Protein AF-J9RNJ4-F1 (afdb_monomer)

Mean predicted aligned error: 4.89 Å

Nearest PDB structures (foldseek):
  6klg-assembly1_A  TM=9.431E-01  e=6.218E-07  Zea mays
  1aoz-assembly1_A  TM=7.138E-01  e=6.855E-02  Cucurbita melopepo
  1zpu-assembly5_E  TM=7.821E-01  e=2.384E-01  Saccharomyces cerevisiae

Organism: Populus trichocarpa (NCBI:txid3694)

Sequence (105 aa):
KLGVPYPFPAPHKEVVVVLAEWWKSDTEAVINEALKSGLAPNVSDAHTINGHPGAVSTCSSQGGFTLPVQSGKTYMLRLINAALNEELFFKIAGHKLTVVEVDAT

InterPro domains:
  IPR001117 Multicopper oxidase, second cupredoxin domain [PF00394] (14-104)
  IPR008972 Cupredoxin [G3DSA:2.60.40.420] (12-105)
  IPR008972 Cupredoxin [SSF49503] (8-104)
  IPR045087 Multicopper oxidase [PTHR11709] (3-105)

pLDDT: mean 91.51, std 9.4, range [57.72, 98.19]

Radius of gyration: 17.74 Å; Cα contacts (8 Å, |Δi|>4): 110; chains: 1; bounding box: 43×37×46 Å

Foldseek 3Di:
DPPDDAPDPDFPEEDEKEKEFAAPDDPVVQVVVCVVVVHDGDHGPAIAIVPARACDPVCNPGHHDDDDDDPPGGYHYNYHYPYDPDDDDDDDPPDDDDDRDDPND

Solvent-accessible surface area (backbone atoms only — not comparable to full-atom values): 7127 Å² total; per-residue (Å²): 114,92,95,60,78,69,100,54,83,82,54,77,45,77,44,82,42,39,36,31,65,39,59,92,60,61,67,68,59,41,49,53,50,18,68,74,70,73,50,79,58,76,79,62,76,36,57,21,42,72,85,23,66,28,83,41,96,91,42,87,85,46,70,45,74,81,81,93,81,60,91,97,62,50,71,42,73,50,75,41,86,63,40,91,88,66,88,79,92,84,87,56,90,99,54,86,85,81,88,84,68,56,97,93,91

Secondary structure (DSSP, 8-state):
-TTPPPSSPPPSEEEEEEEEEE-SS-HHHHHHHHHHHTSPPPPPSEEEETTB---BTTBTT-PPP-----TT--EEEEEEE--SS-------TT-------STT-

Structure (mmCIF, N/CA/C/O backbone):
data_AF-J9RNJ4-F1
#
_entry.id   AF-J9RNJ4-F1
#
loop_
_atom_site.group_PDB
_atom_site.id
_atom_site.type_symbol
_atom_site.label_atom_id
_atom_site.label_alt_id
_atom_site.label_comp_id
_atom_site.label_asym_id
_atom_site.label_entity_id
_atom_site.label_seq_id
_atom_site.pdbx_PDB_ins_code
_atom_site.Cartn_x
_atom_site.Cartn_y
_atom_site.Cartn_z
_atom_site.occupancy
_atom_site.B_iso_or_equiv
_atom_site.auth_seq_id
_atom_site.auth_comp_id
_atom_site.auth_asym_id
_atom_site.auth_atom_id
_atom_site.pdbx_PDB_model_num
ATOM 1 N N . LYS A 1 1 ? -18.210 -13.641 2.616 1.00 57.72 1 LYS A N 1
ATOM 2 C CA . LYS A 1 1 ? -19.516 -14.347 2.516 1.00 57.72 1 LYS A CA 1
ATOM 3 C C . LYS A 1 1 ? -20.612 -13.394 2.968 1.00 57.72 1 LYS A C 1
ATOM 5 O O . LYS A 1 1 ? -20.477 -12.835 4.048 1.00 57.72 1 LYS A O 1
ATOM 10 N N . LEU A 1 2 ? -21.650 -13.169 2.162 1.00 72.31 2 LEU A N 1
ATOM 11 C CA . LEU A 1 2 ? -22.775 -12.330 2.589 1.00 72.31 2 LEU A CA 1
ATOM 12 C C . LEU A 1 2 ? -23.449 -12.968 3.815 1.00 72.31 2 LEU A C 1
ATOM 14 O O . LEU A 1 2 ? -23.671 -14.176 3.827 1.00 72.31 2 LEU A O 1
ATOM 18 N N . GLY A 1 3 ? -23.722 -12.170 4.849 1.00 78.75 3 GLY A N 1
ATOM 19 C CA . GLY A 1 3 ? -24.409 -12.624 6.065 1.00 78.75 3 GLY A CA 1
ATOM 20 C C . GLY A 1 3 ? -23.547 -13.354 7.103 1.00 78.75 3 GLY A C 1
ATOM 21 O O . GLY A 1 3 ? -24.088 -13.787 8.115 1.00 78.75 3 GLY A O 1
ATOM 22 N N . VAL A 1 4 ? -22.231 -13.479 6.899 1.00 84.00 4 VAL A N 1
ATOM 23 C CA . VAL A 1 4 ? -21.317 -14.027 7.916 1.00 84.00 4 VAL A CA 1
ATOM 24 C C . VAL A 1 4 ? -20.637 -12.864 8.643 1.00 84.00 4 VAL A C 1
ATOM 26 O O . VAL A 1 4 ? -20.000 -12.049 7.973 1.00 84.00 4 VAL A O 1
ATOM 29 N N . PRO A 1 5 ? -20.774 -12.748 9.978 1.00 88.44 5 PRO A N 1
ATOM 30 C CA . PRO A 1 5 ? -20.084 -11.712 10.734 1.00 88.44 5 PRO A CA 1
ATOM 31 C C . PRO A 1 5 ? -18.572 -11.956 10.734 1.00 88.44 5 PRO A C 1
ATOM 33 O O . PRO A 1 5 ? -18.108 -13.082 10.547 1.00 88.44 5 PRO A O 1
ATOM 36 N N . TYR A 1 6 ? -17.802 -10.900 10.984 1.00 92.12 6 TYR A N 1
ATOM 37 C CA . TYR A 1 6 ? -16.362 -11.031 11.172 1.00 92.12 6 TYR A CA 1
ATOM 38 C C . TYR A 1 6 ? -16.043 -11.933 12.379 1.00 92.12 6 TYR A C 1
ATOM 40 O O . TYR A 1 6 ? -16.733 -11.849 13.398 1.00 92.12 6 TYR A O 1
ATOM 48 N N . PRO A 1 7 ? -14.978 -12.757 12.315 1.00 93.19 7 PRO A N 1
ATOM 49 C CA . PRO A 1 7 ? -14.497 -13.532 13.463 1.00 93.19 7 PRO A CA 1
ATOM 50 C C . PRO A 1 7 ? -13.787 -12.658 14.521 1.00 93.19 7 PRO A C 1
ATOM 52 O O . PRO A 1 7 ? -13.267 -13.164 15.511 1.00 93.19 7 PRO A O 1
ATOM 55 N N . PHE A 1 8 ? -13.768 -11.341 14.313 1.00 93.62 8 PHE A N 1
ATOM 56 C CA . PHE A 1 8 ? -13.230 -10.299 15.182 1.00 93.62 8 PHE A CA 1
ATOM 57 C C . PHE A 1 8 ? -14.251 -9.150 15.302 1.00 93.62 8 PHE A C 1
ATOM 59 O O . PHE A 1 8 ? -15.184 -9.076 14.497 1.00 93.62 8 PHE A O 1
ATOM 66 N N . PRO A 1 9 ? -14.114 -8.236 16.287 1.00 94.69 9 PRO A N 1
ATOM 67 C CA . PRO A 1 9 ? -15.020 -7.100 16.426 1.00 94.69 9 PRO A CA 1
ATOM 68 C C . PRO A 1 9 ? -15.122 -6.291 15.132 1.00 94.69 9 PRO A C 1
ATOM 70 O O . PRO A 1 9 ? -14.102 -5.932 14.543 1.00 94.69 9 PRO A O 1
ATOM 73 N N . ALA A 1 10 ? -16.352 -5.992 14.707 1.00 94.69 10 ALA A N 1
ATOM 74 C CA . ALA A 1 10 ? -16.587 -5.263 13.468 1.00 94.69 10 ALA A CA 1
ATOM 75 C C . ALA A 1 10 ? -15.812 -3.927 13.464 1.00 94.69 10 ALA A C 1
ATOM 77 O O . ALA A 1 10 ? -15.914 -3.159 14.431 1.00 94.69 10 ALA A O 1
ATOM 78 N N . PRO A 1 11 ? -15.026 -3.640 12.410 1.00 96.50 11 PRO A N 1
ATOM 79 C CA . PRO A 1 11 ? -14.262 -2.406 12.334 1.00 96.50 11 PRO A CA 1
ATOM 80 C C . PRO A 1 11 ? -15.202 -1.206 12.192 1.00 96.50 11 PRO A C 1
ATOM 82 O O . PRO A 1 11 ? -16.303 -1.306 11.656 1.00 96.50 11 PRO A O 1
ATOM 85 N N . HIS A 1 12 ? -14.748 -0.036 12.635 1.00 97.56 12 HIS A N 1
ATOM 86 C CA . HIS A 1 12 ? -15.481 1.212 12.437 1.00 97.56 12 HIS A CA 1
ATOM 87 C C . HIS A 1 12 ? -15.559 1.593 10.954 1.00 97.56 12 HIS A C 1
ATOM 89 O O . HIS A 1 12 ? -16.577 2.107 10.497 1.00 97.56 12 HIS A O 1
ATOM 95 N N . LYS A 1 13 ? -14.470 1.356 10.216 1.00 97.25 13 LYS A N 1
ATOM 96 C CA . LYS A 1 13 ? -14.376 1.597 8.778 1.00 97.25 13 LYS A CA 1
ATOM 97 C C . LYS A 1 13 ? -13.385 0.631 8.138 1.00 97.25 13 LYS A C 1
ATOM 99 O O . LYS A 1 13 ? -12.378 0.265 8.748 1.00 97.25 13 LYS A O 1
ATOM 104 N N . GLU A 1 14 ? -13.665 0.282 6.892 1.00 96.06 14 GLU A N 1
ATOM 105 C CA . GLU A 1 14 ? -12.780 -0.488 6.024 1.00 96.06 14 GLU A CA 1
ATOM 106 C C . GLU A 1 14 ? -12.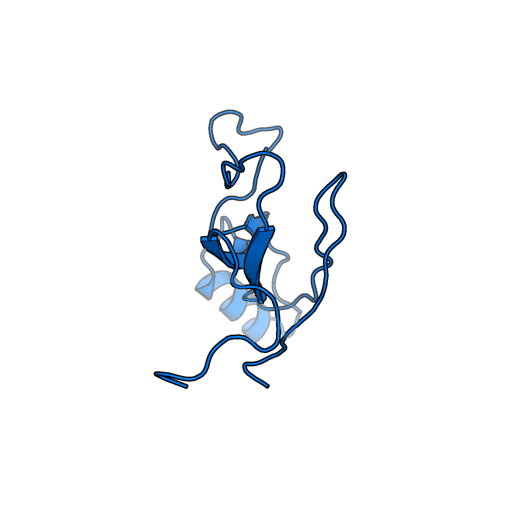214 0.413 4.927 1.00 96.06 14 GLU A C 1
ATOM 108 O O . GLU A 1 14 ? -12.919 1.278 4.398 1.00 96.06 14 GLU A O 1
ATOM 113 N N . VAL A 1 15 ? -10.934 0.235 4.605 1.00 97.50 15 VAL A N 1
ATOM 114 C CA . VAL A 1 15 ? -10.232 1.046 3.607 1.00 97.50 15 VAL A CA 1
ATOM 115 C C . VAL A 1 15 ? -9.311 0.159 2.787 1.00 97.50 15 VAL A C 1
ATOM 117 O O . VAL A 1 15 ? -8.559 -0.638 3.344 1.00 97.50 15 VAL A O 1
ATOM 120 N N . VAL A 1 16 ? -9.357 0.320 1.467 1.00 98.06 16 VAL A N 1
ATOM 121 C CA . VAL A 1 16 ? -8.406 -0.319 0.554 1.00 98.06 16 VAL A CA 1
ATOM 122 C C . VAL A 1 16 ? -7.138 0.526 0.485 1.00 98.06 16 VAL A C 1
ATOM 124 O O . VAL A 1 16 ? -7.196 1.747 0.315 1.00 98.06 16 VAL A O 1
ATOM 127 N N . VAL A 1 17 ? -5.996 -0.134 0.651 1.00 97.94 17 VAL A N 1
ATOM 128 C CA . VAL A 1 17 ? -4.669 0.475 0.592 1.00 97.94 17 VAL A CA 1
ATOM 129 C C . VAL A 1 17 ? -3.868 -0.280 -0.458 1.00 97.94 17 VAL A C 1
ATOM 131 O O . VAL A 1 17 ? -3.439 -1.406 -0.224 1.00 97.94 17 VAL A O 1
ATOM 134 N N . VAL A 1 18 ? -3.696 0.335 -1.623 1.00 98.06 18 VAL A N 1
ATOM 135 C CA . VAL A 1 18 ? -2.942 -0.230 -2.742 1.00 98.06 18 VAL A CA 1
ATOM 136 C C . VAL A 1 18 ? -1.529 0.328 -2.710 1.00 98.06 18 VAL A C 1
ATOM 138 O O . VAL A 1 18 ? -1.345 1.542 -2.780 1.00 98.06 18 VAL A O 1
ATOM 141 N N . LEU A 1 19 ? -0.547 -0.556 -2.595 1.00 97.81 19 LEU A N 1
ATOM 142 C CA . LEU A 1 19 ? 0.862 -0.244 -2.789 1.00 97.81 19 LEU A CA 1
ATOM 143 C C . LEU A 1 19 ? 1.202 -0.481 -4.260 1.00 97.81 19 LEU A C 1
ATOM 145 O O . LEU A 1 19 ? 0.812 -1.510 -4.802 1.00 97.81 19 LEU A O 1
ATOM 149 N N . ALA A 1 20 ? 1.883 0.453 -4.911 1.00 96.31 20 ALA A N 1
ATOM 150 C CA . ALA A 1 20 ? 2.226 0.330 -6.327 1.00 96.31 20 ALA A CA 1
ATOM 151 C C . ALA A 1 20 ? 3.509 1.094 -6.665 1.00 96.31 20 ALA A C 1
ATOM 153 O O . ALA A 1 20 ? 4.076 1.785 -5.820 1.00 96.31 20 ALA A O 1
ATOM 154 N N . GLU A 1 21 ? 3.929 1.004 -7.919 1.00 94.56 21 GLU A N 1
ATOM 155 C CA . GLU A 1 21 ? 5.084 1.703 -8.477 1.00 94.56 21 GLU A CA 1
ATOM 156 C C . GLU A 1 21 ? 4.650 2.734 -9.527 1.00 94.56 21 GLU A C 1
ATOM 158 O O . GLU A 1 21 ? 3.589 2.612 -10.142 1.00 94.56 21 GLU A O 1
ATOM 163 N N . TRP A 1 22 ? 5.471 3.762 -9.725 1.00 92.69 22 TRP A N 1
ATOM 164 C CA . TRP A 1 22 ? 5.243 4.841 -10.678 1.00 92.69 22 TRP A CA 1
ATOM 165 C C . TRP A 1 22 ? 6.517 5.147 -11.464 1.00 92.69 22 TRP A C 1
ATOM 167 O O . TRP A 1 22 ? 7.580 5.349 -10.878 1.00 92.69 22 TRP A O 1
ATOM 177 N N . TRP A 1 23 ? 6.386 5.255 -12.786 1.00 93.56 23 TRP A N 1
ATOM 178 C CA . TRP A 1 23 ? 7.442 5.708 -13.688 1.00 93.56 23 TRP A CA 1
ATOM 179 C C . TRP A 1 23 ? 7.042 7.039 -14.322 1.00 93.56 23 TRP A C 1
ATOM 181 O O . TRP A 1 23 ? 5.891 7.254 -14.697 1.00 93.56 23 TRP A O 1
ATOM 191 N N . LYS A 1 24 ? 8.009 7.944 -14.466 1.00 91.88 24 LYS A N 1
ATOM 192 C CA . LYS A 1 24 ? 7.883 9.152 -15.286 1.00 91.88 24 LYS A CA 1
ATOM 193 C C . LYS A 1 24 ? 7.894 8.803 -16.777 1.00 91.88 24 LYS A C 1
ATOM 195 O O . LYS A 1 24 ? 7.266 9.504 -17.568 1.00 91.88 24 LYS A O 1
ATOM 200 N N . SER A 1 25 ? 8.625 7.757 -17.148 1.00 94.88 25 SER A N 1
ATOM 201 C CA . SER A 1 25 ? 8.626 7.195 -18.499 1.00 94.88 25 SER A CA 1
ATOM 202 C C . SER A 1 25 ? 7.365 6.375 -18.763 1.00 94.88 25 SER A C 1
ATOM 204 O O . SER A 1 25 ? 6.737 5.869 -17.836 1.00 94.88 25 SER A O 1
ATOM 206 N N . ASP A 1 26 ? 7.031 6.197 -20.040 1.00 95.94 26 ASP A N 1
ATOM 207 C CA . ASP A 1 26 ? 5.993 5.252 -20.452 1.00 95.94 26 ASP A CA 1
ATOM 208 C C . ASP A 1 26 ? 6.379 3.827 -20.019 1.00 95.94 26 ASP A C 1
ATOM 210 O O . ASP A 1 26 ? 7.455 3.329 -20.362 1.00 95.94 26 ASP A O 1
ATOM 214 N N . THR A 1 27 ? 5.496 3.173 -19.268 1.00 94.62 27 THR A N 1
ATOM 215 C CA . THR A 1 27 ? 5.678 1.805 -18.773 1.00 94.62 27 THR A CA 1
ATOM 216 C C . THR A 1 27 ? 5.874 0.792 -19.900 1.00 94.62 27 THR A C 1
ATOM 218 O O . THR A 1 27 ? 6.668 -0.136 -19.751 1.00 94.62 27 THR A O 1
ATOM 221 N N . GLU A 1 28 ? 5.229 0.994 -21.054 1.00 95.81 28 GLU A N 1
ATOM 222 C CA . GLU A 1 28 ? 5.426 0.146 -22.232 1.00 95.81 28 GLU A CA 1
ATOM 223 C C . GLU A 1 28 ? 6.821 0.343 -22.824 1.00 95.81 28 GLU A C 1
ATOM 225 O O . GLU A 1 28 ? 7.460 -0.609 -23.271 1.00 95.81 28 GLU A O 1
ATOM 230 N N . ALA A 1 29 ? 7.350 1.566 -22.804 1.00 96.44 29 ALA A N 1
ATOM 231 C CA . ALA A 1 29 ? 8.719 1.805 -23.245 1.00 96.44 29 ALA A CA 1
ATOM 232 C C . ALA A 1 29 ? 9.729 1.112 -22.316 1.00 96.44 29 ALA A C 1
ATOM 234 O O . ALA A 1 29 ? 10.656 0.468 -22.809 1.00 96.44 29 ALA A O 1
ATOM 235 N N . VAL A 1 30 ? 9.504 1.175 -20.996 1.00 94.62 30 VAL A N 1
ATOM 236 C CA . VAL A 1 30 ? 10.353 0.525 -19.982 1.00 94.62 30 VAL A CA 1
ATOM 237 C C . VAL A 1 30 ? 10.425 -0.988 -20.204 1.00 94.62 30 VAL A C 1
ATOM 239 O O . VAL A 1 30 ? 11.522 -1.546 -20.270 1.00 94.62 30 VAL A O 1
ATOM 242 N N . ILE A 1 31 ? 9.283 -1.665 -20.372 1.00 94.81 31 ILE A N 1
ATOM 243 C CA . ILE A 1 31 ? 9.287 -3.119 -20.591 1.00 94.81 31 ILE A CA 1
ATOM 244 C C . ILE A 1 31 ? 9.844 -3.494 -21.970 1.00 94.81 31 ILE A C 1
ATOM 246 O O . ILE A 1 31 ? 10.593 -4.462 -22.089 1.00 94.81 31 ILE A O 1
ATOM 250 N N . ASN A 1 32 ? 9.559 -2.710 -23.014 1.00 96.31 32 ASN A N 1
ATOM 251 C CA . ASN A 1 32 ? 10.082 -2.974 -24.355 1.00 96.31 32 ASN A CA 1
ATOM 252 C C . ASN A 1 32 ? 11.611 -2.842 -24.429 1.00 96.31 32 ASN A C 1
ATOM 254 O O . ASN A 1 32 ? 12.254 -3.584 -25.173 1.00 96.31 32 ASN A O 1
ATOM 258 N N . GLU A 1 33 ? 12.210 -1.915 -23.679 1.00 95.06 33 GLU A N 1
ATOM 259 C CA . GLU A 1 33 ? 13.666 -1.791 -23.567 1.00 95.06 33 GLU A CA 1
ATOM 260 C C . GLU A 1 33 ? 14.283 -2.992 -22.839 1.00 95.06 33 GLU A C 1
ATOM 262 O O . GLU A 1 33 ? 15.256 -3.578 -23.327 1.00 95.06 33 GLU A O 1
ATOM 267 N N . ALA A 1 34 ? 13.687 -3.408 -21.719 1.00 94.56 34 ALA A N 1
ATOM 268 C CA . ALA A 1 34 ? 14.119 -4.583 -20.964 1.00 94.56 34 ALA A CA 1
ATOM 269 C C . ALA A 1 34 ? 14.093 -5.852 -21.835 1.00 94.56 34 ALA A C 1
ATOM 271 O O . ALA A 1 34 ? 15.081 -6.578 -21.924 1.00 94.56 34 ALA A O 1
ATOM 272 N N . LEU A 1 35 ? 13.003 -6.068 -22.579 1.00 96.44 35 LEU A N 1
ATOM 273 C CA . LEU A 1 35 ? 12.862 -7.212 -23.486 1.00 96.44 35 LEU A CA 1
ATOM 274 C C . LEU A 1 35 ? 13.892 -7.205 -24.624 1.00 96.44 35 LEU A C 1
ATOM 276 O O . LEU A 1 35 ? 14.400 -8.260 -24.996 1.00 96.44 35 LEU A O 1
ATOM 280 N N . LYS A 1 36 ? 14.213 -6.031 -25.183 1.00 96.94 36 LYS A N 1
ATOM 281 C CA . LYS A 1 36 ? 15.207 -5.905 -26.264 1.00 96.94 36 LYS A CA 1
ATOM 282 C C . LYS A 1 36 ? 16.639 -6.093 -25.776 1.00 96.94 36 LYS A C 1
ATOM 284 O O . LYS A 1 36 ? 17.453 -6.656 -26.501 1.00 96.94 36 LYS A O 1
ATOM 289 N N . SER A 1 37 ? 16.954 -5.584 -24.588 1.00 96.06 37 SER A N 1
ATOM 290 C CA . SER A 1 37 ? 18.300 -5.654 -24.009 1.00 96.06 37 SER A CA 1
ATOM 291 C C . SER A 1 37 ? 18.581 -6.983 -23.303 1.00 96.06 37 SER A C 1
ATOM 293 O O . SER A 1 37 ? 19.742 -7.363 -23.166 1.00 96.06 37 SER A O 1
ATOM 295 N N . GLY A 1 38 ? 17.536 -7.685 -22.852 1.00 94.88 38 GLY A N 1
ATOM 296 C CA . GLY A 1 38 ? 17.646 -8.853 -21.979 1.00 94.88 38 GLY A CA 1
ATOM 297 C C . GLY A 1 38 ? 18.023 -8.505 -20.533 1.00 94.88 38 GLY A C 1
ATOM 298 O O . GLY A 1 38 ? 18.326 -9.408 -19.755 1.00 94.88 38 GLY A O 1
ATOM 299 N N . LEU A 1 39 ? 18.036 -7.217 -20.175 1.00 94.25 39 LEU A N 1
ATOM 300 C CA . LEU A 1 39 ? 18.326 -6.731 -18.827 1.00 94.25 39 LEU A CA 1
ATOM 301 C C . LEU A 1 39 ? 17.034 -6.504 -18.031 1.00 94.25 39 LEU A C 1
ATOM 303 O O . LEU A 1 39 ? 15.929 -6.526 -18.574 1.00 94.25 39 LEU A O 1
ATOM 307 N N . ALA A 1 40 ? 17.180 -6.283 -16.725 1.00 91.00 40 ALA A N 1
ATOM 308 C CA . ALA A 1 40 ? 16.058 -5.930 -15.864 1.00 91.00 40 ALA A CA 1
ATOM 309 C C . ALA A 1 40 ? 15.435 -4.576 -16.275 1.00 91.00 40 ALA A C 1
ATOM 311 O O . ALA A 1 40 ? 16.162 -3.697 -16.748 1.00 91.00 40 ALA A O 1
ATOM 312 N N . PRO A 1 41 ? 14.116 -4.381 -16.072 1.00 92.06 41 PRO A N 1
ATOM 313 C CA . PRO A 1 41 ? 13.473 -3.084 -16.253 1.00 92.06 41 PRO A CA 1
ATOM 314 C C . PRO A 1 41 ? 14.098 -1.993 -15.381 1.00 92.06 41 PRO A C 1
ATOM 316 O O . PRO A 1 41 ? 14.625 -2.263 -14.300 1.00 92.06 41 PRO A O 1
ATOM 319 N N . ASN A 1 42 ? 13.985 -0.743 -15.831 1.00 90.75 42 ASN A N 1
ATOM 320 C CA . ASN A 1 42 ? 14.397 0.408 -15.033 1.00 90.75 42 ASN A CA 1
ATOM 321 C C . ASN A 1 42 ? 13.600 0.471 -13.722 1.00 90.75 42 ASN A C 1
ATOM 323 O O . ASN A 1 42 ? 12.385 0.265 -13.719 1.00 90.75 42 ASN A O 1
ATOM 327 N N . VAL A 1 43 ? 14.286 0.811 -12.627 1.00 92.88 43 VAL A N 1
ATOM 328 C CA . VAL A 1 43 ? 13.667 1.030 -11.310 1.00 92.88 43 VAL A CA 1
ATOM 329 C C . VAL A 1 43 ? 12.631 2.153 -11.407 1.00 92.88 43 VAL A C 1
ATOM 331 O O . VAL A 1 43 ? 12.818 3.109 -12.165 1.00 92.88 43 VAL A O 1
ATOM 334 N N . SER A 1 44 ? 11.533 2.016 -10.666 1.00 93.38 44 SER A N 1
ATOM 335 C CA . SER A 1 4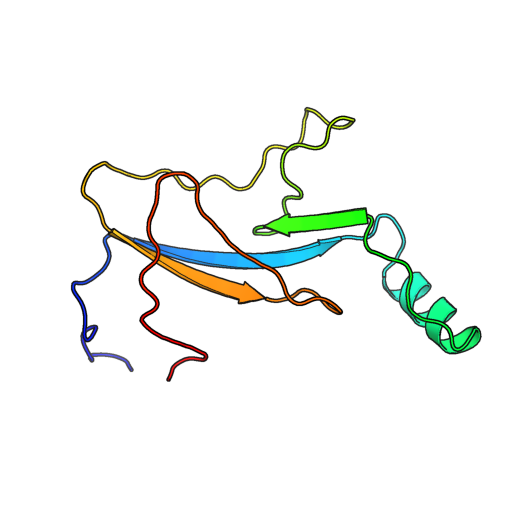4 ? 10.481 3.028 -10.596 1.00 93.38 44 SER A CA 1
ATOM 336 C C . SER A 1 44 ? 10.989 4.352 -10.021 1.00 93.38 44 SER A C 1
ATOM 338 O O . SER A 1 44 ? 11.900 4.404 -9.195 1.00 93.38 44 SER A O 1
ATOM 340 N N . ASP A 1 45 ? 10.389 5.454 -10.469 1.00 91.44 45 ASP A N 1
ATOM 341 C CA . ASP A 1 45 ? 10.696 6.794 -9.964 1.00 91.44 45 ASP A CA 1
ATOM 342 C C . ASP A 1 45 ? 10.103 7.021 -8.564 1.00 91.44 45 ASP A C 1
ATOM 344 O O . ASP A 1 45 ? 10.592 7.869 -7.813 1.00 91.44 45 ASP A O 1
ATOM 348 N N . ALA A 1 46 ? 9.032 6.297 -8.217 1.00 91.69 46 ALA A N 1
ATOM 349 C CA . ALA A 1 46 ? 8.437 6.322 -6.888 1.00 91.69 46 ALA A CA 1
ATOM 350 C C . ALA A 1 46 ? 7.585 5.081 -6.597 1.00 91.69 46 ALA A C 1
ATOM 352 O O . ALA A 1 46 ? 6.857 4.590 -7.459 1.00 91.69 46 ALA A O 1
ATOM 353 N N . HIS A 1 47 ? 7.556 4.671 -5.331 1.00 93.56 47 HIS A N 1
ATOM 354 C CA . HIS A 1 47 ? 6.464 3.863 -4.789 1.00 93.56 47 HIS A CA 1
ATOM 355 C C . HIS A 1 47 ? 5.288 4.753 -4.408 1.00 93.56 47 HIS A C 1
ATOM 357 O O . HIS A 1 47 ? 5.461 5.908 -4.019 1.00 93.56 47 HIS A O 1
ATOM 363 N N . THR A 1 48 ? 4.079 4.209 -4.476 1.00 94.12 48 THR A N 1
ATOM 364 C CA . THR A 1 48 ? 2.851 4.944 -4.180 1.00 94.12 48 THR A CA 1
ATOM 365 C C . THR A 1 48 ? 1.953 4.191 -3.211 1.00 94.12 48 THR A C 1
ATOM 367 O O . THR A 1 48 ? 1.938 2.962 -3.165 1.00 94.12 48 THR A O 1
ATOM 370 N N . ILE A 1 49 ? 1.167 4.954 -2.451 1.00 96.38 49 ILE A N 1
ATOM 371 C CA . ILE A 1 49 ? 0.021 4.457 -1.691 1.00 96.38 49 ILE A CA 1
ATOM 372 C C . ILE A 1 49 ? -1.229 5.084 -2.301 1.00 96.38 49 ILE A C 1
ATOM 374 O O .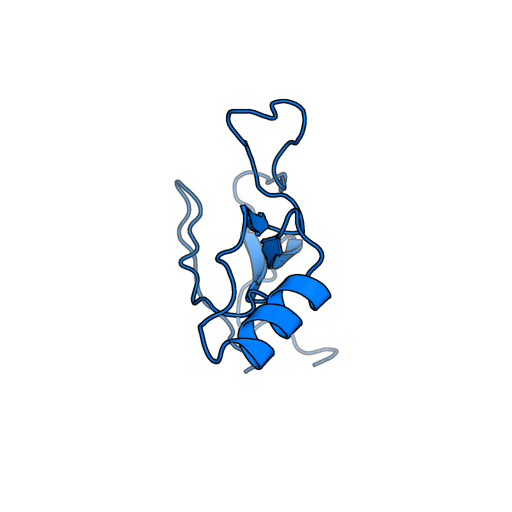 ILE A 1 49 ? -1.375 6.3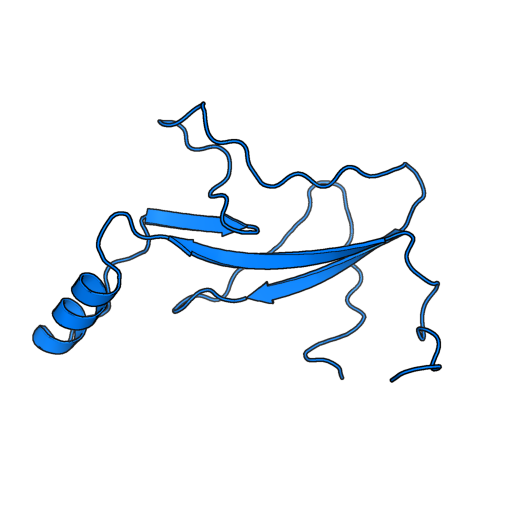07 -2.294 1.00 96.38 49 ILE A O 1
ATOM 378 N N . ASN A 1 50 ? -2.128 4.254 -2.833 1.00 96.19 50 ASN A N 1
ATOM 379 C CA . ASN A 1 50 ? -3.332 4.683 -3.552 1.00 96.19 50 ASN A CA 1
ATOM 380 C C . ASN A 1 50 ? -3.026 5.718 -4.657 1.00 96.19 50 ASN A C 1
ATOM 382 O O . ASN A 1 50 ? -3.751 6.697 -4.812 1.00 96.19 50 ASN A O 1
ATOM 386 N N . GLY A 1 51 ? -1.926 5.525 -5.398 1.00 93.69 51 GLY A N 1
ATOM 387 C CA . GLY A 1 51 ? -1.503 6.406 -6.495 1.00 93.69 51 GLY A CA 1
ATOM 388 C C . GLY A 1 51 ? -0.782 7.689 -6.066 1.00 93.69 51 GLY A C 1
ATOM 389 O O . GLY A 1 51 ? -0.377 8.472 -6.920 1.00 93.69 51 GLY A O 1
ATOM 390 N N . HIS A 1 52 ? -0.580 7.910 -4.764 1.00 92.25 52 HIS A N 1
ATOM 391 C CA . HIS A 1 52 ? 0.168 9.057 -4.254 1.00 92.25 52 HIS A CA 1
ATOM 392 C C . HIS A 1 52 ? 1.587 8.646 -3.832 1.00 92.25 52 HIS A C 1
ATOM 394 O O . HIS A 1 52 ? 1.715 7.777 -2.965 1.00 92.25 52 HIS A O 1
ATOM 400 N N . PRO A 1 53 ? 2.648 9.293 -4.350 1.00 90.12 53 PRO A N 1
ATOM 401 C CA . PRO A 1 53 ? 4.036 8.995 -3.977 1.00 90.12 53 PRO A CA 1
ATOM 402 C C . PRO A 1 53 ? 4.421 9.503 -2.575 1.00 90.12 53 PRO A C 1
ATOM 404 O O . PRO A 1 53 ? 5.522 9.259 -2.090 1.00 90.12 53 PRO A O 1
ATOM 407 N N . GLY A 1 54 ? 3.515 10.220 -1.901 1.00 85.88 54 GLY A N 1
ATOM 408 C CA . GLY A 1 54 ? 3.799 10.875 -0.629 1.00 85.88 54 GLY A CA 1
ATOM 409 C C . GLY A 1 54 ? 4.540 12.198 -0.814 1.00 85.88 54 GLY A C 1
ATOM 410 O O . GLY A 1 54 ? 4.469 12.822 -1.870 1.00 85.88 54 GLY A O 1
ATOM 411 N N . ALA A 1 55 ? 5.219 12.652 0.240 1.00 80.25 55 ALA A N 1
ATOM 412 C CA . ALA A 1 55 ? 5.967 13.903 0.205 1.00 80.25 55 ALA A CA 1
ATOM 413 C C . ALA A 1 55 ? 7.272 13.722 -0.585 1.00 80.25 55 ALA A C 1
ATOM 415 O O . ALA A 1 55 ? 8.218 13.102 -0.100 1.00 80.25 55 ALA A O 1
ATOM 416 N N . VAL A 1 56 ? 7.331 14.298 -1.785 1.00 70.62 56 VAL A N 1
ATOM 417 C CA . VAL A 1 56 ? 8.540 14.321 -2.617 1.00 70.62 56 VAL A CA 1
ATOM 418 C C . VAL A 1 56 ? 9.264 15.648 -2.394 1.00 70.62 56 VAL A C 1
ATOM 420 O O . VAL A 1 56 ? 8.666 16.715 -2.522 1.00 70.62 56 VAL A O 1
ATOM 423 N N . SER A 1 57 ? 10.560 15.603 -2.071 1.00 64.25 57 SER A N 1
ATOM 424 C CA . SER A 1 57 ? 11.359 16.789 -1.703 1.00 64.25 57 SER A CA 1
ATOM 425 C C . SER A 1 57 ? 11.360 17.898 -2.764 1.00 64.25 57 SER A C 1
ATOM 427 O O . SER A 1 57 ? 11.477 19.074 -2.429 1.00 64.25 57 SER A O 1
ATOM 429 N N . THR A 1 58 ? 11.193 17.538 -4.035 1.00 70.00 58 THR A N 1
ATOM 430 C CA . THR A 1 58 ? 11.175 18.452 -5.186 1.00 70.00 58 THR A CA 1
ATOM 431 C C . THR A 1 58 ? 9.766 18.835 -5.650 1.00 70.00 58 THR A C 1
ATOM 433 O O . THR A 1 58 ? 9.628 19.653 -6.558 1.00 70.00 58 THR A O 1
ATOM 436 N N . CYS A 1 59 ? 8.713 18.275 -5.045 1.00 67.19 59 CYS A N 1
ATOM 437 C CA . CYS A 1 59 ? 7.322 18.493 -5.443 1.00 67.19 59 CYS A CA 1
ATOM 438 C C . CYS A 1 59 ? 6.424 18.646 -4.207 1.00 67.19 59 CYS A C 1
ATOM 440 O O . CYS A 1 59 ? 5.737 17.722 -3.778 1.00 67.19 59 CYS A O 1
ATOM 442 N N . SER A 1 60 ? 6.422 19.850 -3.630 1.00 59.84 60 SER A N 1
ATOM 443 C CA . SER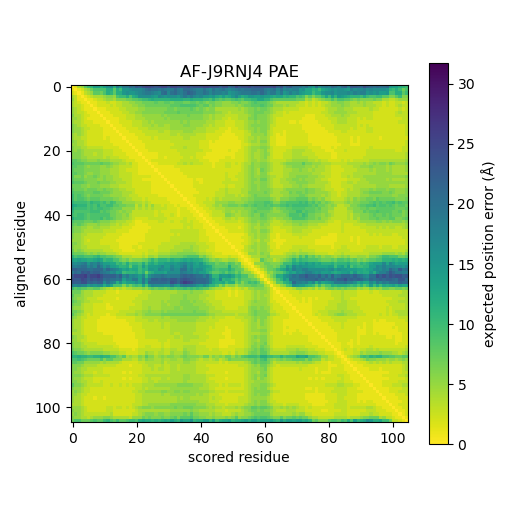 A 1 60 ? 5.674 20.172 -2.405 1.00 59.84 60 SER A CA 1
ATOM 444 C C . SER A 1 60 ? 4.149 20.215 -2.578 1.00 59.84 60 SER A C 1
ATOM 446 O O . SER A 1 60 ? 3.428 20.303 -1.586 1.00 59.84 60 SER A O 1
ATOM 448 N N . SER A 1 61 ? 3.644 20.167 -3.815 1.00 59.59 61 SER A N 1
ATOM 449 C CA . SER A 1 61 ? 2.218 20.292 -4.140 1.00 59.59 61 SER A CA 1
ATOM 450 C C . SER A 1 61 ? 1.446 18.969 -4.141 1.00 59.59 61 SER A C 1
ATOM 452 O O . SER A 1 61 ? 0.216 18.997 -4.178 1.00 59.59 61 SER A O 1
ATOM 454 N N . GLN A 1 62 ? 2.121 17.817 -4.079 1.00 64.06 62 GLN A N 1
ATOM 455 C CA . GLN A 1 62 ? 1.463 16.511 -4.018 1.00 64.06 62 GLN A CA 1
ATOM 456 C C . GLN A 1 62 ? 1.485 15.973 -2.586 1.00 64.06 62 GLN A C 1
ATOM 458 O O . GLN A 1 62 ? 2.502 15.512 -2.076 1.00 64.06 62 GLN A O 1
ATOM 463 N N . GLY A 1 63 ? 0.333 16.059 -1.920 1.00 74.00 63 GLY A N 1
ATOM 464 C CA . GLY A 1 63 ? 0.115 15.394 -0.640 1.00 74.00 63 GLY A CA 1
ATOM 465 C C . GLY A 1 63 ? 0.076 13.870 -0.794 1.00 74.00 63 GLY A C 1
ATOM 466 O O . GLY A 1 63 ? -0.263 13.339 -1.854 1.00 74.00 63 GLY A O 1
ATOM 467 N N . GLY A 1 64 ? 0.407 13.162 0.287 1.00 87.50 64 GLY A N 1
ATOM 468 C CA . GLY A 1 64 ? 0.210 11.717 0.376 1.00 87.50 64 GLY A CA 1
ATOM 469 C C . GLY A 1 64 ? -1.254 11.335 0.600 1.00 87.50 64 GLY A C 1
ATOM 470 O O . GLY A 1 64 ? -2.089 12.170 0.956 1.00 87.50 64 GLY A O 1
ATOM 471 N N . PHE A 1 65 ? -1.552 10.045 0.451 1.00 92.44 65 PHE A N 1
ATOM 472 C CA . PHE A 1 65 ? -2.832 9.489 0.875 1.00 92.44 65 PHE A CA 1
ATOM 473 C C . PHE A 1 65 ? -3.052 9.743 2.376 1.00 92.44 65 PHE A C 1
ATOM 475 O O . PHE A 1 65 ? -2.180 9.460 3.200 1.00 92.44 65 PHE A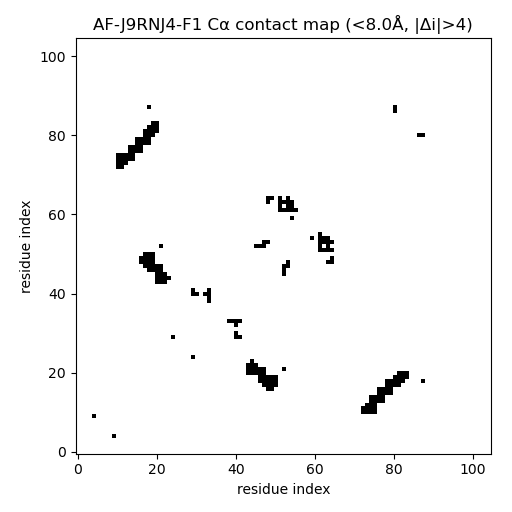 O 1
ATOM 482 N N . THR A 1 66 ? -4.226 10.265 2.737 1.00 93.25 66 THR A N 1
ATOM 483 C CA . THR A 1 66 ? -4.598 10.526 4.133 1.00 93.25 66 THR A CA 1
ATOM 484 C C . THR A 1 66 ? -5.852 9.751 4.511 1.00 93.25 66 THR A C 1
ATOM 486 O O . THR A 1 66 ? -6.844 9.728 3.783 1.00 93.25 66 THR A O 1
ATOM 489 N N . LEU A 1 67 ? -5.814 9.125 5.687 1.00 95.00 67 LEU A N 1
ATOM 490 C CA . LEU A 1 67 ? -6.960 8.460 6.293 1.00 95.00 67 LEU A CA 1
ATOM 491 C C . LEU A 1 67 ? -7.276 9.143 7.631 1.00 95.00 67 LEU A C 1
ATOM 493 O O . LEU A 1 67 ? -6.536 8.940 8.594 1.00 95.00 67 LEU A O 1
ATOM 497 N N . PRO A 1 68 ? -8.349 9.949 7.725 1.00 96.06 68 PRO A N 1
ATOM 498 C CA . PRO A 1 68 ? -8.773 10.507 9.001 1.00 96.06 68 PRO A CA 1
ATOM 499 C C . PRO A 1 68 ? -9.274 9.394 9.926 1.00 96.06 68 PRO A C 1
ATOM 501 O O . PRO A 1 68 ? -10.080 8.551 9.523 1.00 96.06 68 PRO A O 1
ATOM 504 N N . VAL A 1 69 ? -8.812 9.419 11.177 1.00 96.94 69 VAL A N 1
ATOM 505 C CA . VAL A 1 69 ? -9.169 8.444 12.212 1.00 96.94 69 VAL A CA 1
ATOM 506 C C . VAL A 1 69 ? -9.697 9.133 13.467 1.00 96.94 69 VAL A C 1
ATOM 508 O O . VAL A 1 69 ? -9.342 10.265 13.785 1.00 96.94 69 VAL A O 1
ATOM 511 N N . GLN A 1 70 ? -10.550 8.423 14.194 1.00 97.94 70 GLN A N 1
ATOM 512 C CA . GLN A 1 70 ? -11.084 8.815 15.497 1.00 97.94 70 GLN A CA 1
ATOM 513 C C . GLN A 1 70 ? -10.423 7.995 16.605 1.00 97.94 70 GLN A C 1
ATOM 515 O O . GLN A 1 70 ? -10.246 6.782 16.460 1.00 97.94 70 GLN A O 1
ATOM 520 N N . SER A 1 71 ? -10.110 8.648 17.726 1.00 97.44 71 SER A N 1
ATOM 521 C CA . SER A 1 71 ? -9.517 7.989 18.893 1.00 97.44 71 SER A CA 1
ATOM 522 C C . SER A 1 71 ? -10.404 6.848 19.410 1.00 97.44 71 SER A C 1
ATOM 524 O O . SER A 1 71 ? -11.628 6.976 19.476 1.00 97.44 71 SER A O 1
ATOM 526 N N . GLY A 1 72 ? -9.786 5.714 19.748 1.00 97.06 72 GLY A N 1
ATOM 527 C CA . GLY A 1 72 ? -10.472 4.522 20.259 1.00 97.06 72 GLY A CA 1
ATOM 528 C C . GLY A 1 72 ? -11.257 3.710 19.219 1.00 97.06 72 GLY A C 1
ATOM 529 O O . GLY A 1 72 ? -11.921 2.745 19.593 1.00 97.06 72 GLY A O 1
ATOM 530 N N . LYS A 1 73 ? -11.215 4.073 17.929 1.00 98.19 73 LYS A N 1
ATOM 531 C CA . LYS A 1 73 ? -11.851 3.300 16.849 1.00 98.19 73 LYS A CA 1
ATOM 532 C C . LYS A 1 73 ? -10.853 2.371 16.154 1.00 98.19 73 LYS A C 1
ATOM 534 O O . LYS A 1 73 ? -9.694 2.727 15.965 1.00 98.19 73 LYS A O 1
ATOM 539 N N . THR A 1 74 ? -11.343 1.213 15.715 1.00 97.81 74 THR A N 1
ATOM 540 C CA . THR A 1 74 ? -10.573 0.223 14.944 1.00 97.81 74 THR A CA 1
ATOM 541 C C . THR A 1 74 ? -10.868 0.356 13.455 1.00 97.81 74 THR A C 1
ATOM 543 O O . THR A 1 74 ? -12.030 0.468 13.064 1.00 97.81 74 THR A O 1
ATOM 546 N N . TYR A 1 75 ? -9.828 0.307 12.627 1.00 98.19 75 TYR A N 1
ATOM 547 C CA . TYR A 1 75 ? -9.920 0.408 11.171 1.00 98.19 75 TYR A CA 1
ATOM 548 C C . TYR A 1 75 ? -9.355 -0.857 10.544 1.00 98.19 75 TYR A C 1
ATOM 550 O O . TYR A 1 75 ? -8.303 -1.333 10.969 1.00 98.19 75 TYR A O 1
ATOM 558 N N . MET A 1 76 ? -10.038 -1.381 9.531 1.00 97.75 76 MET A N 1
ATOM 559 C CA . MET A 1 76 ? -9.539 -2.516 8.766 1.00 97.75 76 MET A CA 1
ATOM 560 C C . MET A 1 76 ? -8.915 -2.021 7.470 1.00 97.75 76 MET A C 1
ATOM 562 O O . MET A 1 76 ? -9.578 -1.380 6.652 1.00 97.75 76 MET A O 1
ATOM 566 N N . LEU A 1 77 ? -7.630 -2.315 7.302 1.00 98.19 77 LEU A N 1
ATOM 567 C CA . LEU A 1 77 ? -6.878 -1.971 6.106 1.00 98.19 77 LEU A CA 1
ATOM 568 C C . LEU A 1 77 ? -6.792 -3.209 5.223 1.00 98.19 77 LEU A C 1
ATOM 570 O O . LEU A 1 77 ? -6.220 -4.220 5.623 1.00 98.19 77 LEU A O 1
ATOM 574 N N . ARG A 1 78 ? -7.372 -3.122 4.029 1.00 97.75 78 ARG A N 1
ATOM 575 C CA . ARG A 1 78 ? -7.258 -4.143 2.988 1.00 97.75 78 ARG A CA 1
ATOM 576 C C . ARG A 1 78 ? -6.040 -3.793 2.147 1.00 97.75 78 ARG A C 1
ATOM 578 O O . ARG A 1 78 ? -6.141 -2.984 1.224 1.00 97.75 78 ARG A O 1
ATOM 585 N N . LEU A 1 79 ? -4.888 -4.308 2.568 1.00 97.69 79 LEU A N 1
ATOM 586 C CA . LEU A 1 79 ? -3.604 -4.026 1.941 1.00 97.69 79 LEU A CA 1
ATOM 587 C C . LEU A 1 79 ? -3.439 -4.888 0.687 1.00 97.69 79 LEU A C 1
ATOM 589 O O . LEU A 1 79 ? -3.644 -6.096 0.741 1.00 97.69 79 LEU A O 1
ATOM 593 N N . ILE A 1 80 ? -3.077 -4.258 -0.425 1.00 97.94 80 ILE A N 1
ATOM 594 C CA . ILE A 1 80 ? -2.855 -4.915 -1.713 1.00 97.94 80 ILE A CA 1
ATOM 595 C C . ILE A 1 80 ? -1.481 -4.482 -2.209 1.00 97.94 80 ILE A C 1
ATOM 597 O O . ILE A 1 80 ? -1.240 -3.283 -2.350 1.00 97.94 80 ILE A O 1
ATOM 601 N N . ASN A 1 81 ? -0.592 -5.438 -2.481 1.00 97.31 81 ASN A N 1
ATOM 602 C CA . ASN A 1 81 ? 0.636 -5.154 -3.215 1.00 97.31 81 ASN A CA 1
ATOM 603 C C . ASN A 1 81 ? 0.363 -5.293 -4.719 1.00 97.31 81 ASN A C 1
ATOM 605 O O . ASN A 1 81 ? 0.127 -6.394 -5.205 1.00 97.31 81 ASN A O 1
ATOM 609 N N . ALA A 1 82 ? 0.360 -4.168 -5.424 1.00 97.06 82 ALA A N 1
ATOM 610 C CA . ALA A 1 82 ? 0.259 -4.064 -6.876 1.00 97.06 82 ALA A CA 1
ATOM 611 C C . ALA A 1 82 ? 1.552 -3.491 -7.495 1.00 97.06 82 ALA A C 1
ATOM 613 O O . ALA A 1 82 ? 1.527 -2.992 -8.621 1.00 97.06 82 ALA A O 1
ATOM 614 N N . ALA A 1 83 ? 2.672 -3.524 -6.761 1.00 94.31 83 ALA A N 1
ATOM 615 C CA . ALA A 1 83 ? 3.996 -3.311 -7.337 1.00 94.31 83 ALA A CA 1
ATOM 616 C C . ALA A 1 83 ? 4.329 -4.454 -8.306 1.00 94.31 83 ALA A C 1
ATOM 618 O O . ALA A 1 83 ? 3.867 -5.583 -8.132 1.00 94.31 83 ALA A O 1
ATOM 619 N N . LEU A 1 84 ? 5.111 -4.154 -9.340 1.00 90.25 84 LEU A N 1
ATOM 620 C CA . LEU A 1 84 ? 5.377 -5.102 -10.417 1.00 90.25 84 LEU A CA 1
ATOM 621 C C . LEU A 1 84 ? 6.546 -6.027 -10.082 1.00 90.25 84 LEU A C 1
ATOM 623 O O . LEU A 1 84 ? 6.510 -7.194 -10.462 1.00 90.25 84 LEU A O 1
ATOM 627 N N . ASN A 1 85 ? 7.562 -5.524 -9.372 1.00 82.50 85 ASN A N 1
ATOM 628 C CA . ASN A 1 85 ? 8.821 -6.255 -9.187 1.00 82.50 85 ASN A CA 1
ATOM 629 C C . ASN A 1 85 ? 9.308 -6.358 -7.733 1.00 82.50 85 ASN A C 1
ATOM 631 O O . ASN A 1 85 ? 10.366 -6.941 -7.500 1.00 82.50 85 ASN A O 1
ATOM 635 N N . GLU A 1 86 ? 8.578 -5.809 -6.756 1.00 88.25 86 GLU A N 1
ATOM 636 C CA . GLU A 1 86 ? 9.074 -5.681 -5.381 1.00 88.25 86 GLU A CA 1
ATOM 637 C C . GLU A 1 86 ? 8.108 -6.194 -4.304 1.00 88.25 86 GLU A C 1
ATOM 639 O O . GLU A 1 86 ? 6.886 -6.012 -4.354 1.00 88.25 86 GLU A O 1
ATOM 644 N N . GLU A 1 87 ? 8.697 -6.783 -3.262 1.00 93.38 87 GLU A N 1
ATOM 645 C CA . GLU A 1 87 ? 8.041 -7.009 -1.978 1.00 93.38 87 GLU A CA 1
ATOM 646 C C . GLU A 1 87 ? 8.212 -5.772 -1.095 1.00 93.38 87 GLU A C 1
ATOM 648 O O . GLU A 1 87 ? 9.317 -5.257 -0.920 1.00 93.38 87 GLU A O 1
ATOM 653 N N . LEU A 1 88 ? 7.113 -5.297 -0.509 1.00 95.12 88 LEU A N 1
ATOM 654 C CA . LEU A 1 88 ? 7.102 -4.039 0.22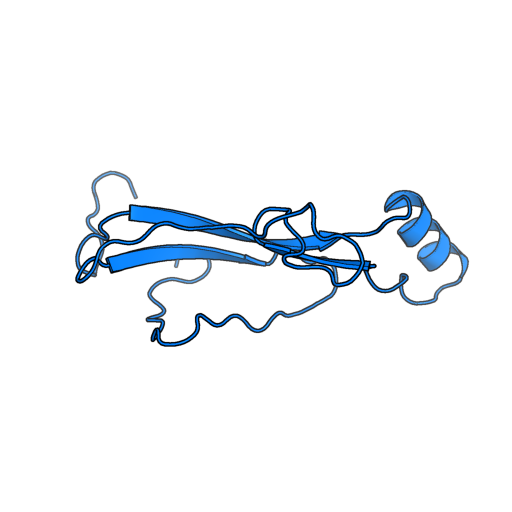9 1.00 95.12 88 LEU A CA 1
ATOM 655 C C . LEU A 1 88 ? 6.844 -4.261 1.717 1.00 95.12 88 LEU A C 1
ATOM 657 O O . LEU A 1 88 ? 5.859 -4.880 2.122 1.00 95.12 88 LEU A O 1
ATOM 661 N N . PHE A 1 89 ? 7.696 -3.664 2.549 1.00 96.19 89 PHE A N 1
ATOM 662 C CA . PHE A 1 89 ? 7.421 -3.532 3.975 1.00 96.19 89 PHE A CA 1
ATOM 663 C C . PHE A 1 89 ? 6.438 -2.385 4.224 1.00 96.19 89 PHE A C 1
ATOM 665 O O . PHE A 1 89 ? 6.634 -1.263 3.759 1.00 96.19 89 PHE A O 1
ATOM 672 N N . PHE A 1 90 ? 5.412 -2.643 5.035 1.00 96.69 90 PHE A N 1
ATOM 673 C CA . PHE A 1 90 ? 4.402 -1.654 5.406 1.00 96.69 90 PHE A CA 1
ATOM 674 C C . PHE A 1 90 ? 4.358 -1.443 6.923 1.00 96.69 90 PHE A C 1
ATOM 676 O O . PHE A 1 90 ? 4.349 -2.401 7.698 1.00 96.69 90 PHE A O 1
ATOM 683 N N . LYS A 1 91 ? 4.300 -0.179 7.367 1.00 96.38 91 LYS A N 1
ATOM 684 C CA . LYS A 1 91 ? 4.105 0.174 8.781 1.00 96.38 91 LYS A CA 1
ATOM 685 C C . LYS A 1 91 ? 3.321 1.472 8.945 1.00 96.38 91 LYS A C 1
ATOM 687 O O . LYS A 1 91 ? 3.406 2.366 8.109 1.00 96.38 91 LYS A O 1
ATOM 692 N N . ILE A 1 92 ? 2.661 1.616 10.093 1.00 97.00 92 ILE A N 1
ATOM 693 C CA . ILE A 1 92 ? 2.042 2.872 10.530 1.00 97.00 92 ILE A CA 1
ATOM 694 C C . ILE A 1 92 ? 2.705 3.296 11.839 1.00 97.00 92 ILE A C 1
ATOM 696 O O . ILE A 1 92 ? 2.705 2.552 12.821 1.00 97.00 92 ILE A O 1
ATOM 700 N N . ALA A 1 93 ? 3.305 4.487 11.859 1.00 97.25 93 ALA A N 1
ATOM 701 C CA . ALA A 1 93 ? 3.989 4.990 13.046 1.00 97.25 93 ALA A CA 1
ATOM 702 C C . ALA A 1 93 ? 3.028 5.068 14.246 1.00 97.25 93 ALA A C 1
ATOM 704 O O . ALA A 1 93 ? 1.895 5.533 14.120 1.00 97.25 93 ALA A O 1
ATOM 705 N N . GLY A 1 94 ? 3.474 4.585 15.408 1.00 97.25 94 GLY A N 1
ATOM 706 C CA . GLY A 1 94 ? 2.685 4.601 16.645 1.00 97.25 94 GLY A CA 1
ATOM 707 C C . GLY A 1 94 ? 1.504 3.624 16.690 1.00 97.25 94 GLY A C 1
ATOM 708 O O . GLY A 1 94 ? 0.773 3.633 17.675 1.00 97.25 94 GLY A O 1
ATOM 709 N N . HIS A 1 95 ? 1.315 2.771 15.677 1.00 97.81 95 HIS A N 1
ATOM 710 C CA . HIS A 1 95 ? 0.191 1.836 15.611 1.00 97.81 95 HIS A CA 1
ATOM 711 C C . HIS A 1 95 ? 0.680 0.394 15.460 1.00 97.81 95 HIS A C 1
ATOM 713 O O . HIS A 1 95 ? 1.559 0.096 14.652 1.00 97.81 95 HIS A O 1
ATOM 719 N N . LYS A 1 96 ? 0.087 -0.518 16.237 1.00 97.75 96 LYS A N 1
ATOM 720 C CA . LYS A 1 96 ? 0.259 -1.963 16.048 1.00 97.75 96 LYS A CA 1
ATOM 721 C C . LYS A 1 96 ? -0.751 -2.450 15.017 1.00 97.75 96 LYS A C 1
ATOM 723 O O . LYS A 1 96 ? -1.918 -2.069 15.075 1.00 97.75 96 LYS A O 1
ATOM 728 N N . LEU A 1 97 ? -0.309 -3.314 14.113 1.00 97.75 97 LEU A N 1
ATOM 729 C CA . LEU A 1 97 ? -1.174 -3.976 13.143 1.00 97.75 97 LEU A CA 1
ATOM 730 C C . LEU A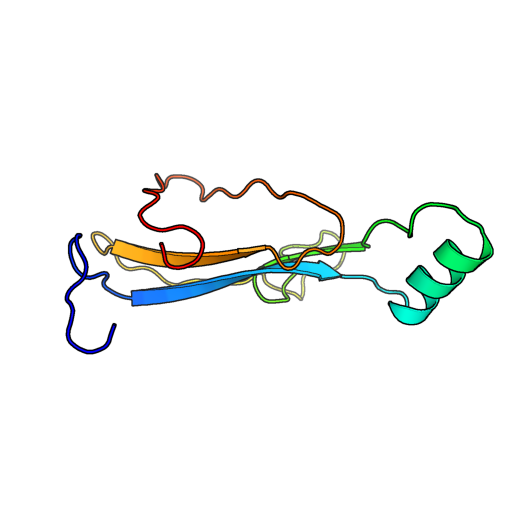 1 97 ? -1.487 -5.389 13.636 1.00 97.75 97 LEU A C 1
ATOM 732 O O . LEU A 1 97 ? -0.595 -6.092 14.105 1.00 97.75 97 LEU A O 1
ATOM 736 N N . THR A 1 98 ? -2.755 -5.787 13.544 1.00 97.81 98 THR A N 1
ATOM 737 C CA . THR A 1 98 ? -3.192 -7.169 13.778 1.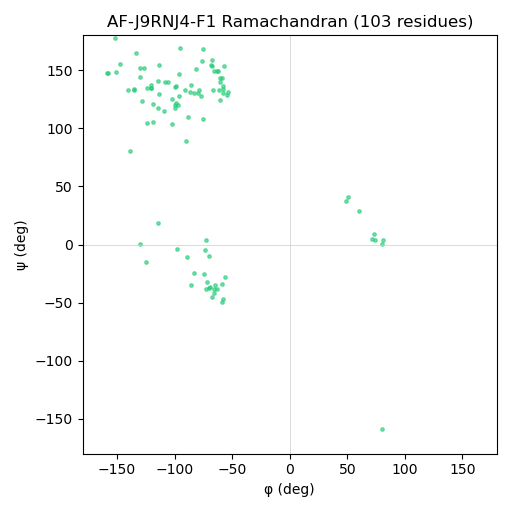00 97.81 98 THR A CA 1
ATOM 738 C C . THR A 1 98 ? -3.598 -7.746 12.433 1.00 97.81 98 THR A C 1
ATOM 740 O O . THR A 1 98 ? -4.540 -7.247 11.820 1.00 97.81 98 THR A O 1
ATOM 743 N N . VAL A 1 99 ? -2.864 -8.750 11.960 1.00 96.81 99 VAL A N 1
ATOM 744 C CA . VAL A 1 99 ? -3.203 -9.462 10.723 1.00 96.81 99 VAL A CA 1
ATOM 745 C C . VAL A 1 99 ? -4.348 -10.420 11.030 1.00 96.81 99 VAL A C 1
ATOM 747 O O . VAL A 1 99 ? -4.269 -11.179 11.994 1.00 96.81 99 VAL A O 1
ATOM 750 N N . VAL A 1 100 ? -5.417 -10.346 10.240 1.00 96.06 100 VAL A N 1
ATOM 751 C CA . VAL A 1 100 ? -6.646 -11.130 10.457 1.00 96.06 100 VAL A CA 1
ATOM 752 C C . VAL A 1 100 ? -7.068 -11.961 9.246 1.00 96.06 100 VAL A C 1
ATOM 754 O O . VAL A 1 100 ? -7.902 -12.842 9.402 1.00 96.06 100 VAL A O 1
ATOM 757 N N . GLU A 1 101 ? -6.520 -11.678 8.064 1.00 94.12 101 GLU A N 1
ATOM 758 C CA . GLU A 1 101 ? -6.865 -12.324 6.794 1.00 94.12 101 GLU A CA 1
ATOM 759 C C . GLU A 1 101 ? -5.694 -12.150 5.818 1.00 94.12 101 GLU A C 1
ATOM 761 O O . GLU A 1 101 ? -5.011 -11.119 5.851 1.00 94.12 101 GLU A O 1
ATOM 766 N N . VAL A 1 102 ? -5.490 -13.140 4.947 1.00 95.69 102 VAL A N 1
ATOM 767 C CA . VAL A 1 102 ? -4.620 -13.059 3.763 1.00 95.69 102 VAL A CA 1
ATOM 768 C C . VAL A 1 102 ? -5.378 -13.685 2.595 1.00 95.69 102 VAL A C 1
ATOM 770 O O . VAL A 1 102 ? -5.979 -14.741 2.761 1.00 95.69 102 VAL A O 1
ATOM 773 N N . ASP A 1 103 ? -5.392 -13.028 1.434 1.00 93.50 103 ASP A N 1
ATOM 774 C CA . ASP A 1 103 ? -5.991 -13.536 0.187 1.00 93.50 103 ASP A CA 1
ATOM 775 C C . ASP A 1 103 ? -7.419 -14.099 0.327 1.00 93.50 103 ASP A C 1
ATOM 777 O O . ASP A 1 103 ? -7.798 -15.069 -0.329 1.00 93.50 103 ASP A O 1
ATOM 781 N N . ALA A 1 104 ? -8.235 -13.464 1.178 1.00 87.38 104 ALA A N 1
ATOM 782 C CA . ALA A 1 104 ? -9.600 -13.886 1.496 1.00 87.38 104 ALA A CA 1
ATOM 783 C C . ALA A 1 104 ? -9.717 -15.297 2.121 1.00 87.38 104 ALA A C 1
ATOM 785 O O . ALA A 1 104 ? -10.754 -15.955 1.960 1.00 87.38 104 ALA A O 1
ATOM 786 N N . THR A 1 105 ? -8.679 -15.739 2.845 1.00 75.88 105 THR A N 1
ATOM 787 C CA . THR A 1 105 ? -8.622 -17.014 3.589 1.00 75.88 105 THR A CA 1
ATOM 788 C C . THR A 1 105 ? -8.474 -16.841 5.094 1.00 75.88 105 THR A C 1
ATOM 790 O O . THR A 1 105 ? -7.838 -15.853 5.534 1.00 75.88 105 THR A O 1
#